Protein AF-A0A7S3WVN8-F1 (afdb_monomer_lite)

Sequence (139 aa):
RDPHADLGEICTKLIRMSLELNSRDNVTVMIIQLVDGTEWSCKSNRFNDSDEMLHFEKLQQDSQLDEDVRKQYQAFLRKCMFPPTPLTCSITGRWFSSMWLCPTSGGVYSTRSCQKKGWTRYKASLKDGAAGGQQNQAD

Organism: NCBI:txid141414

Secondary structure (DSSP, 8-state):
--S---HHHHHHHHHHHHHHTT--SPP---------THHHHTT-SSS----EEPSTHHHH-GGGS-HHHHHHHHHHHHHTT--SS----TTT--EESS-EE-TTT--EESSHHHHHHHHHHHHHHHHHHTTS-------

InterPro domains:
  IPR036457 PPM-type phosphatase-like domain superfamily [SSF81606] (4-34)

Radius of gyration: 25.74 Å; chains: 1; bounding box: 57×58×71 Å

Structure (mmCIF, N/CA/C/O backbone):
data_AF-A0A7S3WVN8-F1
#
_entry.id   AF-A0A7S3WVN8-F1
#
loop_
_atom_site.group_PDB
_atom_site.id
_atom_site.type_symbol
_atom_site.label_atom_id
_atom_site.label_alt_id
_atom_site.label_comp_id
_atom_site.label_asym_id
_atom_site.label_entity_id
_atom_site.label_seq_id
_atom_site.pdbx_PDB_ins_code
_atom_site.Cartn_x
_atom_site.Cartn_y
_atom_site.Cartn_z
_atom_site.occupancy
_atom_site.B_iso_or_equiv
_atom_site.auth_seq_id
_atom_site.auth_comp_id
_atom_site.auth_asym_id
_atom_site.auth_atom_id
_atom_site.pdbx_PDB_model_num
ATOM 1 N N . ARG A 1 1 ? -20.877 -27.607 1.326 1.00 44.47 1 ARG A N 1
ATOM 2 C CA . ARG A 1 1 ? -21.091 -26.666 2.450 1.00 44.47 1 ARG A CA 1
ATOM 3 C C . ARG A 1 1 ? -21.074 -25.287 1.827 1.00 44.47 1 ARG A C 1
ATOM 5 O O . ARG A 1 1 ? -20.059 -24.936 1.246 1.00 44.47 1 ARG A O 1
ATOM 12 N N . ASP A 1 2 ? -22.227 -24.637 1.802 1.00 41.91 2 ASP A N 1
ATOM 13 C CA . ASP A 1 2 ? -22.458 -23.382 1.089 1.00 41.91 2 ASP A CA 1
ATOM 14 C C . ASP A 1 2 ? -21.727 -22.227 1.813 1.00 41.91 2 ASP A C 1
ATOM 16 O O . ASP A 1 2 ? -21.925 -22.088 3.023 1.00 41.91 2 ASP A O 1
ATOM 20 N N . PRO A 1 3 ? -20.836 -21.456 1.158 1.00 51.81 3 PRO A N 1
ATOM 21 C CA . PRO A 1 3 ? -20.083 -20.375 1.794 1.00 51.81 3 PRO A CA 1
ATOM 22 C C . PRO A 1 3 ? -20.897 -19.082 1.968 1.00 51.81 3 PRO A C 1
ATOM 24 O O . PRO A 1 3 ? -20.376 -18.109 2.508 1.00 51.81 3 PRO A O 1
ATOM 27 N N . HIS A 1 4 ? -22.166 -19.055 1.556 1.00 55.84 4 HIS A N 1
ATOM 28 C CA . HIS A 1 4 ? -23.044 -17.884 1.640 1.00 55.84 4 HIS A CA 1
ATOM 29 C C . HIS A 1 4 ? -23.766 -17.737 2.985 1.00 55.84 4 HIS A C 1
ATOM 31 O O . HIS A 1 4 ? -24.924 -17.332 3.037 1.00 55.84 4 HIS A O 1
ATOM 37 N N . ALA A 1 5 ? -23.103 -18.059 4.094 1.00 64.19 5 ALA A N 1
ATOM 38 C CA . ALA A 1 5 ? -23.622 -17.676 5.399 1.00 64.19 5 ALA A CA 1
ATOM 39 C C . ALA A 1 5 ? -23.517 -16.147 5.526 1.00 64.19 5 ALA A C 1
ATOM 41 O O . ALA A 1 5 ? -22.431 -15.617 5.768 1.00 64.19 5 ALA A O 1
ATOM 42 N N . ASP A 1 6 ? -24.628 -15.441 5.311 1.00 74.31 6 ASP A N 1
ATOM 43 C CA . ASP A 1 6 ? -24.685 -13.992 5.472 1.00 74.31 6 ASP A CA 1
ATOM 44 C C . ASP A 1 6 ? -24.448 -13.651 6.949 1.00 74.31 6 ASP A C 1
ATOM 46 O O . ASP A 1 6 ? -25.274 -13.914 7.830 1.00 74.31 6 ASP A O 1
ATOM 50 N N . LEU A 1 7 ? -23.278 -13.074 7.228 1.00 77.25 7 LEU A N 1
ATOM 51 C CA . LEU A 1 7 ? -22.899 -12.632 8.566 1.00 77.25 7 LEU A CA 1
ATOM 52 C C . LEU A 1 7 ? -23.921 -11.639 9.134 1.00 77.25 7 LEU A C 1
ATOM 54 O O . LEU A 1 7 ? -24.142 -11.622 10.343 1.00 77.25 7 LEU A O 1
ATOM 58 N N . GLY A 1 8 ? -24.588 -10.860 8.278 1.00 77.75 8 GLY A N 1
ATOM 59 C CA . GLY A 1 8 ? -25.676 -9.968 8.658 1.00 77.75 8 GLY A CA 1
ATOM 60 C C . GLY A 1 8 ? -26.901 -10.715 9.184 1.00 77.75 8 GLY A C 1
ATOM 61 O O . GLY A 1 8 ? -27.462 -10.326 10.213 1.00 77.75 8 GLY A O 1
ATOM 62 N N . GLU A 1 9 ? -27.294 -11.820 8.547 1.00 84.19 9 GLU A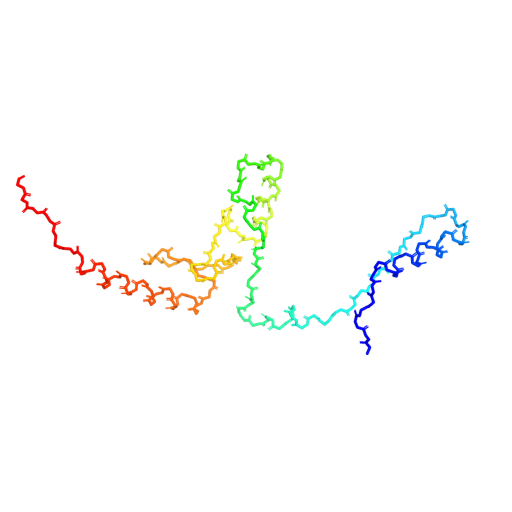 N 1
ATOM 63 C CA . GLU A 1 9 ? -28.412 -12.653 9.005 1.00 84.19 9 GLU A CA 1
ATOM 6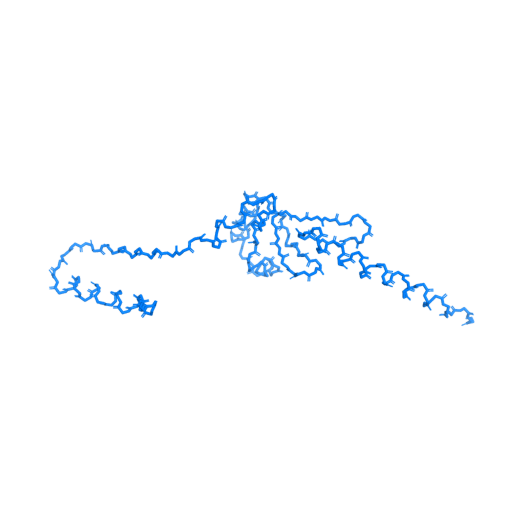4 C C . GLU A 1 9 ? -28.084 -13.330 10.346 1.00 84.19 9 GLU A C 1
ATOM 66 O O . GLU A 1 9 ? -28.899 -13.316 11.275 1.00 84.19 9 GLU A O 1
ATOM 71 N N . ILE A 1 10 ? -26.855 -13.838 10.492 1.00 82.88 10 ILE A N 1
ATOM 72 C CA . ILE A 1 10 ? -26.371 -14.448 11.739 1.00 82.88 10 ILE A CA 1
ATOM 73 C C . ILE A 1 10 ? -26.351 -13.418 12.875 1.00 82.88 10 ILE A C 1
ATOM 75 O O . ILE A 1 10 ? -26.893 -13.685 13.950 1.00 82.88 10 ILE A O 1
ATOM 79 N N . CYS A 1 11 ? -25.801 -12.224 12.638 1.00 83.06 11 CYS A N 1
ATOM 80 C CA . CYS A 1 11 ? -25.821 -11.122 13.602 1.00 83.06 11 CYS A CA 1
ATOM 81 C C . CYS A 1 11 ? -27.251 -10.757 14.011 1.00 83.06 11 CYS A C 1
ATOM 83 O O . CYS A 1 11 ? -27.550 -10.652 15.199 1.00 83.06 11 CYS A O 1
ATOM 85 N N . THR A 1 12 ? -28.153 -10.612 13.037 1.00 84.62 12 THR A N 1
ATOM 86 C CA . THR A 1 12 ? -29.556 -10.250 13.285 1.00 84.62 12 THR A CA 1
ATOM 87 C C . THR A 1 12 ? -30.250 -11.292 14.156 1.00 84.62 12 THR A C 1
ATOM 89 O O . THR A 1 12 ? -30.962 -10.942 15.100 1.00 84.62 12 THR A O 1
ATOM 92 N N . LYS A 1 13 ? -30.014 -12.579 13.886 1.00 85.69 13 LYS A N 1
ATOM 93 C CA . LYS A 1 13 ? -30.572 -13.677 14.678 1.00 85.69 13 LYS A CA 1
ATOM 94 C C . LYS A 1 13 ? -30.031 -13.683 16.109 1.00 85.69 13 LYS A C 1
ATOM 96 O O . LYS A 1 13 ? -30.813 -13.838 17.044 1.00 85.69 13 LYS A O 1
ATOM 101 N N . LEU A 1 14 ? -28.729 -13.461 16.292 1.00 83.94 14 LEU A N 1
ATOM 102 C CA . LEU A 1 14 ? -28.099 -13.423 17.617 1.00 83.94 14 LEU A CA 1
ATOM 103 C C . LEU A 1 14 ? -28.576 -12.227 18.448 1.00 83.94 14 LEU A C 1
ATOM 105 O O . LEU A 1 14 ? -28.856 -12.388 19.635 1.00 83.94 14 LEU A O 1
ATOM 109 N N . ILE A 1 15 ? -28.755 -11.056 17.831 1.00 83.50 15 ILE A N 1
ATOM 110 C CA . ILE A 1 15 ? -29.333 -9.881 18.500 1.00 83.50 15 ILE A CA 1
ATOM 111 C C . ILE A 1 15 ? -30.771 -10.172 18.939 1.00 83.50 15 ILE A C 1
ATOM 113 O O . ILE A 1 15 ? -31.114 -9.918 20.090 1.00 83.50 15 ILE A O 1
ATOM 117 N N . ARG A 1 16 ? -31.602 -10.756 18.063 1.00 86.00 16 ARG A N 1
ATOM 118 C CA . ARG A 1 16 ? -32.990 -11.114 18.406 1.00 86.00 16 ARG A CA 1
ATOM 119 C C . ARG A 1 16 ? -33.062 -12.086 19.578 1.00 86.00 16 ARG A C 1
ATOM 121 O O . ARG A 1 16 ? -33.761 -11.801 20.541 1.00 86.00 16 ARG A O 1
ATOM 128 N N . MET A 1 17 ? -32.275 -13.161 19.543 1.00 84.69 17 MET A N 1
ATOM 129 C CA . MET A 1 17 ? -32.191 -14.112 20.657 1.00 84.69 17 MET A CA 1
ATOM 130 C C . MET A 1 17 ? -31.745 -13.432 21.958 1.00 84.69 17 MET A C 1
ATOM 132 O O . MET A 1 17 ? -32.280 -13.718 23.023 1.00 84.69 17 MET A O 1
ATOM 136 N N . SER A 1 18 ? -30.791 -12.502 21.877 1.00 79.75 18 SER A N 1
ATOM 137 C CA . SER A 1 18 ? -30.293 -11.768 23.047 1.00 79.75 18 SER A CA 1
ATOM 138 C C . SER A 1 18 ? -31.362 -10.852 23.657 1.00 79.75 18 SER A C 1
ATOM 140 O O . SER A 1 18 ? -31.454 -10.752 24.879 1.00 79.75 18 SER A O 1
ATOM 142 N N . LEU A 1 19 ? -32.192 -10.220 22.820 1.00 80.94 19 LEU A N 1
ATOM 143 C CA . LEU A 1 19 ? -33.313 -9.380 23.254 1.00 80.94 19 LEU A CA 1
ATOM 144 C C . LEU A 1 19 ? -34.472 -10.208 23.834 1.00 80.94 19 LEU A C 1
ATOM 146 O O . LEU A 1 19 ? -35.075 -9.801 24.823 1.00 80.94 19 LEU A O 1
ATOM 150 N N . GLU A 1 20 ? -34.766 -11.378 23.259 1.00 85.31 20 GLU A N 1
ATOM 151 C CA . GLU A 1 20 ? -35.820 -12.289 23.738 1.00 85.31 20 GLU A CA 1
ATOM 152 C C . GLU A 1 20 ? -35.520 -12.872 25.124 1.00 85.31 20 GLU A C 1
ATOM 154 O O . GLU A 1 20 ? -36.434 -13.086 25.919 1.00 85.31 20 GLU A O 1
ATOM 159 N N . LEU A 1 21 ? -34.241 -13.078 25.449 1.00 80.50 21 LEU A N 1
ATOM 160 C CA . LEU A 1 21 ? -33.811 -13.569 26.762 1.00 80.50 21 LEU A CA 1
ATOM 161 C C . LEU A 1 21 ? -34.004 -12.541 27.891 1.00 80.50 21 LEU A C 1
ATOM 163 O O . LEU A 1 21 ? -33.774 -12.875 29.052 1.00 80.50 21 LEU A O 1
ATOM 167 N N . ASN A 1 22 ? -34.435 -11.313 27.565 1.00 74.12 22 ASN A N 1
ATOM 168 C CA . ASN A 1 22 ? -34.734 -10.221 28.498 1.00 74.12 22 ASN A CA 1
ATOM 169 C C . ASN A 1 22 ? -33.620 -9.994 29.541 1.00 74.12 22 ASN A C 1
ATOM 171 O O . ASN A 1 22 ? -33.877 -9.652 30.700 1.00 74.12 22 ASN A O 1
ATOM 175 N N . SER A 1 23 ? -32.373 -10.234 29.126 1.00 72.88 23 SER A N 1
ATOM 176 C CA . SER A 1 23 ? -31.197 -10.065 29.970 1.00 72.88 23 SER A CA 1
ATOM 177 C C . SER A 1 23 ? -30.932 -8.578 30.184 1.00 72.88 23 SER A C 1
ATOM 179 O O . SER A 1 23 ? -31.001 -7.782 29.249 1.00 72.88 23 SER A O 1
ATOM 181 N N . ARG A 1 24 ? -30.621 -8.197 31.425 1.00 76.25 24 ARG A N 1
ATOM 182 C CA . ARG A 1 24 ? -30.189 -6.833 31.775 1.00 76.25 24 ARG A CA 1
ATOM 183 C C . ARG A 1 24 ? -28.677 -6.644 31.652 1.00 76.25 24 ARG A C 1
ATOM 185 O O . ARG A 1 24 ? -28.191 -5.537 31.871 1.00 76.25 24 ARG A O 1
ATOM 192 N N . ASP A 1 25 ? -27.960 -7.712 31.314 1.00 78.88 25 ASP A N 1
ATOM 193 C CA . ASP A 1 25 ? -26.508 -7.721 31.208 1.00 78.88 25 ASP A CA 1
ATOM 194 C C . ASP A 1 25 ? -26.042 -7.373 29.791 1.00 78.88 25 ASP A C 1
ATOM 196 O O . ASP A 1 25 ? -26.739 -7.595 28.799 1.00 78.88 25 ASP A O 1
ATOM 200 N N . ASN A 1 26 ? -24.817 -6.857 29.691 1.00 76.88 26 ASN A N 1
ATOM 201 C CA . ASN A 1 26 ? -24.173 -6.619 28.404 1.00 76.88 26 ASN A CA 1
ATOM 202 C C . ASN A 1 26 ? -23.896 -7.957 27.706 1.00 76.88 26 ASN A C 1
ATOM 204 O O . ASN A 1 26 ? -23.162 -8.796 28.231 1.00 76.88 26 ASN A O 1
ATOM 208 N N . VAL A 1 27 ? -24.445 -8.143 26.505 1.00 75.31 27 VAL A N 1
ATOM 209 C CA . VAL A 1 27 ? -24.196 -9.336 25.687 1.00 75.31 27 VAL A CA 1
ATOM 210 C C . VAL A 1 27 ? -23.079 -9.051 24.687 1.00 75.31 27 VAL A C 1
ATOM 212 O O . VAL A 1 27 ? -23.213 -8.189 23.820 1.00 75.31 27 VAL A O 1
ATOM 215 N N . THR A 1 28 ? -21.990 -9.814 24.781 1.00 78.50 28 THR A N 1
ATOM 216 C CA . THR A 1 28 ? -20.891 -9.792 23.807 1.00 78.50 28 THR A CA 1
ATOM 217 C C . THR A 1 28 ? -20.966 -11.034 22.932 1.00 78.50 28 THR A C 1
ATOM 219 O O . THR A 1 28 ? -20.943 -12.157 23.433 1.00 78.50 28 THR A O 1
ATOM 222 N N . VAL A 1 29 ? -21.020 -10.837 21.616 1.00 75.56 29 VAL A N 1
ATOM 223 C CA . VAL A 1 29 ? -21.042 -11.916 20.623 1.00 75.56 29 VAL A CA 1
ATOM 224 C C . VAL A 1 29 ? -19.737 -11.895 19.836 1.00 75.56 29 VAL A C 1
ATOM 226 O O . VAL A 1 29 ? -19.330 -10.850 19.336 1.00 75.56 29 VAL A O 1
ATOM 229 N N . MET A 1 30 ? -19.099 -13.057 19.696 1.00 77.25 30 MET A N 1
ATOM 230 C CA . MET A 1 30 ? -17.905 -13.232 18.871 1.00 77.25 30 MET A CA 1
ATOM 231 C C . MET A 1 30 ? -18.209 -14.192 17.723 1.00 77.25 30 MET A C 1
ATOM 233 O O . MET A 1 30 ? -18.624 -15.327 17.950 1.00 77.25 30 MET A O 1
ATOM 237 N N . ILE A 1 31 ? -17.980 -13.739 16.492 1.00 75.81 31 ILE A N 1
ATOM 238 C CA . ILE A 1 31 ? -18.123 -14.561 15.290 1.00 75.81 31 ILE A CA 1
ATOM 239 C C . ILE A 1 31 ? -16.726 -14.965 14.827 1.00 75.81 31 ILE A C 1
ATOM 241 O O . ILE A 1 31 ? -15.913 -14.107 14.491 1.00 75.81 31 ILE A O 1
ATOM 245 N N . ILE A 1 32 ? -16.446 -16.270 14.816 1.00 76.00 32 ILE A N 1
ATOM 246 C CA . ILE A 1 32 ? -15.170 -16.815 14.345 1.00 76.00 32 ILE A CA 1
ATOM 247 C C . ILE A 1 32 ? -15.384 -17.415 12.957 1.00 76.00 32 ILE A C 1
ATOM 249 O O . ILE A 1 32 ? -16.040 -18.448 12.816 1.00 76.00 32 ILE A O 1
ATOM 253 N N . GLN A 1 33 ? -14.805 -16.784 11.937 1.00 74.81 33 GLN A N 1
ATOM 254 C CA . GLN A 1 33 ? -14.732 -17.345 10.593 1.00 74.81 33 GLN A CA 1
ATOM 255 C C . GLN A 1 33 ? -13.357 -17.985 10.392 1.00 74.81 33 GLN A C 1
ATOM 257 O O . GLN A 1 33 ? -12.335 -17.303 10.406 1.00 74.81 33 GLN A O 1
ATOM 262 N N . LEU A 1 34 ? -13.331 -19.303 10.200 1.00 74.44 34 LEU A N 1
ATOM 263 C CA . LEU A 1 34 ? -12.117 -20.018 9.818 1.00 74.44 34 LEU A CA 1
ATOM 264 C C . LEU A 1 34 ? -12.050 -20.061 8.292 1.00 74.44 34 LEU A C 1
ATOM 266 O O . LEU A 1 34 ? -12.841 -20.757 7.655 1.00 74.44 34 LEU A O 1
ATOM 270 N N . VAL A 1 35 ? -11.130 -19.291 7.719 1.00 75.38 35 VAL A N 1
ATOM 271 C CA . VAL A 1 35 ? -10.822 -19.315 6.285 1.00 75.38 35 VAL A CA 1
ATOM 272 C C . VAL A 1 35 ? -9.488 -20.010 6.053 1.00 75.38 35 VAL A C 1
ATOM 274 O O . VAL A 1 35 ? -8.620 -20.019 6.928 1.00 75.38 35 VAL A O 1
ATOM 277 N N . ASP A 1 36 ? -9.337 -20.615 4.877 1.00 67.75 36 ASP A N 1
ATOM 278 C CA . ASP A 1 36 ? -8.067 -21.195 4.466 1.00 67.75 36 ASP A CA 1
ATOM 279 C C . ASP A 1 36 ? -7.006 -20.089 4.345 1.00 67.75 36 ASP A C 1
ATOM 281 O O . ASP A 1 36 ? -7.079 -19.223 3.476 1.00 67.75 36 ASP A O 1
ATOM 285 N N . GLY A 1 37 ? -6.018 -20.125 5.239 1.00 62.09 37 GLY A N 1
ATOM 286 C CA . GLY A 1 37 ? -4.908 -19.178 5.272 1.00 62.09 37 GLY A CA 1
ATOM 287 C C . GLY A 1 37 ? -3.791 -19.496 4.285 1.00 62.09 37 GLY A C 1
ATOM 288 O O . GLY A 1 37 ? -2.716 -18.911 4.389 1.00 62.09 37 GLY A O 1
ATOM 289 N N . THR A 1 38 ? -4.008 -20.422 3.348 1.00 65.06 38 THR A N 1
ATOM 290 C CA . THR A 1 38 ? -3.018 -20.821 2.342 1.00 65.06 38 THR A CA 1
ATOM 291 C C . THR A 1 38 ? -2.492 -19.625 1.536 1.00 65.06 38 THR A C 1
ATOM 293 O O . THR A 1 38 ? -1.302 -19.567 1.240 1.00 65.06 38 THR A O 1
ATOM 296 N N . GLU A 1 39 ? -3.304 -18.595 1.278 1.00 56.38 39 GLU A N 1
ATOM 297 C CA . GLU A 1 39 ? -2.839 -17.345 0.650 1.00 56.38 39 GLU A CA 1
ATOM 298 C C . GLU A 1 39 ? -1.826 -16.568 1.519 1.00 56.38 39 GLU A C 1
ATOM 300 O O . GLU A 1 39 ? -0.868 -15.990 0.997 1.00 56.38 39 GLU A O 1
ATOM 305 N N . TRP A 1 40 ? -1.996 -16.601 2.845 1.00 54.41 40 TRP A N 1
ATOM 306 C CA . TRP A 1 40 ? -1.074 -16.002 3.815 1.00 54.41 40 TRP A CA 1
ATOM 307 C C . TRP A 1 40 ? 0.159 -16.877 4.081 1.00 54.41 40 TRP A C 1
ATOM 309 O O . TRP A 1 40 ? 1.215 -16.351 4.425 1.00 54.41 40 TRP A O 1
ATOM 319 N N . SER A 1 41 ? 0.055 -18.202 3.914 1.00 53.72 41 SER A N 1
ATOM 320 C CA . SER A 1 41 ? 1.136 -19.153 4.214 1.00 53.72 41 SER A CA 1
ATOM 321 C C . SER A 1 41 ? 2.030 -19.493 3.013 1.00 53.72 41 SER A C 1
ATOM 323 O O . SER A 1 41 ? 3.223 -19.738 3.190 1.00 53.72 41 SER A O 1
ATOM 325 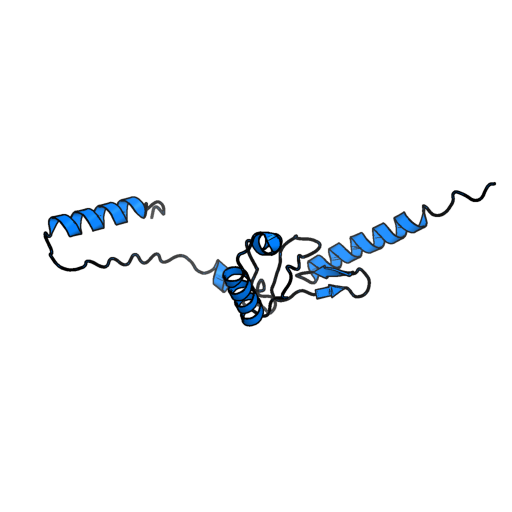N N . CYS A 1 42 ? 1.513 -19.451 1.779 1.00 48.16 42 CYS A N 1
ATOM 326 C CA . CYS A 1 42 ? 2.239 -19.879 0.572 1.00 48.16 42 CYS A CA 1
ATO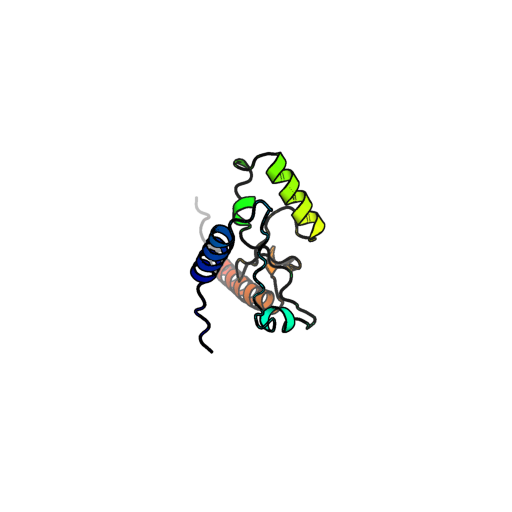M 327 C C . CYS A 1 42 ? 3.412 -18.980 0.159 1.00 48.16 42 CYS A C 1
ATOM 329 O O . CYS A 1 42 ? 4.154 -19.326 -0.761 1.00 48.16 42 CYS A O 1
ATOM 331 N N . LYS A 1 43 ? 3.605 -17.827 0.805 1.00 48.81 43 LYS A N 1
ATOM 332 C CA . LYS A 1 43 ? 4.647 -16.858 0.433 1.00 48.81 43 LYS A CA 1
ATOM 333 C C . LYS A 1 43 ? 5.935 -16.990 1.261 1.00 48.81 43 LYS A C 1
ATOM 335 O O . LYS A 1 43 ? 6.838 -16.177 1.129 1.00 48.81 43 LYS A O 1
ATOM 340 N N . SER A 1 44 ? 6.108 -18.068 2.033 1.00 45.25 44 SER A N 1
ATOM 341 C CA . SER A 1 44 ? 7.288 -18.303 2.888 1.00 45.25 44 SER A CA 1
ATOM 342 C C . SER A 1 44 ? 8.564 -18.781 2.162 1.00 45.25 44 SER A C 1
ATOM 344 O O . SER A 1 44 ? 9.349 -19.546 2.722 1.00 45.25 44 SER A O 1
ATOM 346 N N . ASN A 1 45 ? 8.805 -18.359 0.921 1.00 45.72 45 ASN A N 1
ATOM 347 C CA . ASN A 1 45 ? 10.141 -18.436 0.324 1.00 45.72 45 ASN A CA 1
ATOM 348 C C . ASN A 1 45 ? 10.775 -17.045 0.353 1.00 45.72 45 ASN A C 1
ATOM 350 O O . ASN A 1 45 ? 10.085 -16.057 0.533 1.00 45.72 45 ASN A O 1
ATOM 354 N N . ARG A 1 46 ? 12.101 -16.965 0.190 1.00 45.09 46 ARG A N 1
ATOM 355 C CA . ARG A 1 46 ? 12.976 -15.774 0.344 1.00 45.09 46 ARG A CA 1
ATOM 356 C C . ARG A 1 46 ? 12.462 -14.435 -0.230 1.00 45.09 46 ARG A C 1
ATOM 358 O O . ARG A 1 46 ? 12.993 -13.387 0.120 1.00 45.09 46 ARG A O 1
ATOM 365 N N . PHE A 1 47 ? 11.463 -14.476 -1.103 1.00 45.72 47 PHE A N 1
ATOM 366 C CA . PHE A 1 47 ? 10.644 -13.348 -1.515 1.00 45.72 47 PHE A CA 1
ATOM 367 C C . PHE A 1 47 ? 9.202 -13.626 -1.082 1.00 45.72 47 PHE A C 1
ATOM 369 O O . PHE A 1 47 ? 8.379 -14.045 -1.895 1.00 45.72 47 PHE A O 1
ATOM 376 N N . ASN A 1 48 ? 8.917 -13.406 0.205 1.00 53.66 48 ASN A N 1
ATOM 377 C CA . ASN A 1 48 ? 7.562 -13.064 0.624 1.00 53.66 48 ASN A CA 1
ATOM 378 C C . ASN A 1 48 ? 7.133 -11.932 -0.316 1.00 53.66 48 ASN A C 1
ATOM 380 O O . ASN A 1 48 ? 7.983 -11.089 -0.644 1.00 53.66 48 ASN A O 1
ATOM 384 N N . ASP A 1 49 ? 5.875 -11.896 -0.770 1.00 52.66 49 ASP A N 1
ATOM 385 C CA . ASP A 1 49 ? 5.357 -10.595 -1.196 1.00 52.66 49 ASP A CA 1
ATOM 386 C C . ASP A 1 49 ? 5.634 -9.713 0.008 1.00 52.66 49 ASP A C 1
ATOM 388 O O . ASP A 1 49 ? 5.139 -9.973 1.105 1.00 52.66 49 ASP A O 1
ATOM 392 N N . SER A 1 50 ? 6.599 -8.813 -0.155 1.00 59.00 50 SER A N 1
ATOM 393 C CA . SER A 1 50 ? 7.024 -7.930 0.915 1.00 59.00 50 SER A CA 1
ATOM 394 C C . SER A 1 50 ? 5.752 -7.241 1.382 1.00 59.00 50 SER A C 1
ATOM 396 O O . SER A 1 50 ? 4.824 -7.125 0.582 1.00 59.00 50 SER A O 1
ATOM 398 N N . ASP A 1 51 ? 5.650 -6.842 2.644 1.00 75.75 51 ASP A N 1
ATOM 399 C CA . ASP A 1 51 ? 4.448 -6.137 3.087 1.00 75.75 51 ASP A CA 1
ATOM 400 C C . ASP A 1 51 ? 4.096 -5.072 2.038 1.00 75.75 51 ASP A C 1
ATOM 402 O O . ASP A 1 51 ? 4.940 -4.249 1.667 1.00 75.75 51 ASP A O 1
ATOM 406 N N . GLU A 1 52 ? 2.926 -5.219 1.416 1.00 85.56 52 GLU A N 1
ATOM 407 C CA . GLU A 1 52 ? 2.464 -4.304 0.385 1.00 85.56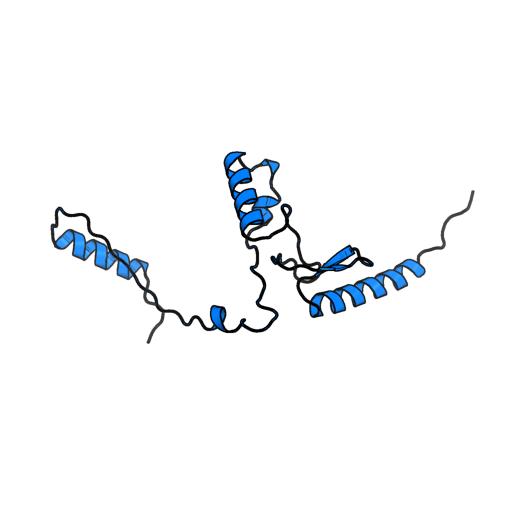 52 GLU A CA 1
ATOM 408 C C . GLU A 1 52 ? 1.716 -3.194 1.099 1.00 85.56 52 GLU A C 1
ATOM 410 O O . GLU A 1 52 ? 0.802 -3.446 1.886 1.00 85.56 52 GLU A O 1
ATOM 415 N N . MET A 1 53 ? 2.088 -1.955 0.806 1.00 88.38 53 MET A N 1
ATOM 416 C CA . MET A 1 53 ? 1.288 -0.821 1.218 1.00 88.38 53 MET A CA 1
ATOM 417 C C . MET A 1 53 ? 0.092 -0.704 0.280 1.00 88.38 53 MET A C 1
ATOM 419 O O . MET A 1 53 ? 0.250 -0.436 -0.912 1.00 88.38 53 MET A O 1
ATOM 423 N N . LEU A 1 54 ? -1.106 -0.865 0.829 1.00 87.06 54 LEU A N 1
ATOM 424 C CA . LEU A 1 54 ? -2.354 -0.605 0.121 1.00 87.06 54 LEU A CA 1
ATOM 425 C C . LEU A 1 54 ? -2.836 0.819 0.399 1.00 87.06 54 LEU A C 1
ATOM 427 O O . LEU A 1 54 ? -2.553 1.393 1.450 1.00 87.06 54 LEU A O 1
ATOM 431 N N . HIS A 1 55 ? -3.601 1.374 -0.540 1.00 86.12 55 HIS A N 1
ATOM 432 C CA . HIS A 1 55 ? -4.272 2.671 -0.403 1.00 86.12 55 HIS A CA 1
ATOM 433 C C . HIS A 1 55 ? -3.340 3.852 -0.071 1.00 86.12 55 HIS A C 1
ATOM 435 O O . HIS A 1 55 ? -3.728 4.803 0.618 1.00 86.12 55 HIS A O 1
ATOM 441 N N . PHE A 1 56 ? -2.091 3.793 -0.542 1.00 89.00 56 PHE A N 1
ATOM 442 C CA . PHE A 1 56 ? -1.086 4.823 -0.283 1.00 89.00 56 PHE A CA 1
ATOM 443 C C . PHE A 1 56 ? -1.350 6.130 -1.036 1.00 89.00 56 PHE A C 1
ATOM 445 O O . PHE A 1 56 ? -0.662 7.118 -0.790 1.00 89.00 56 PHE A O 1
ATOM 452 N N . GLU A 1 57 ? -2.339 6.178 -1.929 1.00 86.81 57 GLU A N 1
ATOM 453 C CA . GLU A 1 57 ? -2.726 7.406 -2.629 1.00 86.81 57 GLU A CA 1
ATOM 454 C C . GLU A 1 57 ? -3.209 8.468 -1.631 1.00 86.81 57 GLU A C 1
ATOM 456 O O . GLU A 1 57 ? -3.011 9.663 -1.842 1.00 86.81 57 GLU A O 1
ATOM 461 N N . LYS A 1 58 ? -3.745 8.036 -0.480 1.00 82.38 58 LYS A N 1
ATOM 462 C CA . LYS A 1 58 ? -4.098 8.922 0.638 1.00 82.38 58 LYS A CA 1
ATOM 463 C C . LYS A 1 58 ? -2.894 9.690 1.186 1.00 82.38 58 LYS A C 1
ATOM 465 O O . LYS A 1 58 ? -3.049 10.827 1.609 1.00 82.38 58 LYS A O 1
ATOM 470 N N . LEU A 1 59 ? -1.698 9.097 1.143 1.00 83.38 59 LEU A N 1
ATOM 471 C CA . LEU A 1 59 ? -0.449 9.747 1.558 1.00 83.38 59 LEU A CA 1
ATOM 472 C C . LEU A 1 59 ? 0.076 10.732 0.508 1.00 83.38 59 LEU A C 1
ATOM 474 O O . LEU A 1 59 ? 0.893 11.586 0.828 1.00 83.38 59 LEU A O 1
ATOM 478 N N . GLN A 1 60 ? -0.365 10.619 -0.748 1.00 79.94 60 GLN A N 1
ATOM 479 C CA . GLN A 1 60 ? 0.013 11.558 -1.810 1.00 79.94 60 GLN A CA 1
ATOM 480 C C . GLN A 1 60 ? -0.796 12.862 -1.738 1.00 79.94 60 GLN A C 1
ATOM 482 O O . GLN A 1 60 ? -0.365 13.883 -2.268 1.00 79.94 60 GLN A O 1
ATOM 487 N N . GLN A 1 61 ? -1.938 12.849 -1.048 1.00 79.25 61 GLN A N 1
ATOM 488 C CA . GLN A 1 61 ? -2.789 14.014 -0.789 1.00 79.25 61 GLN A CA 1
ATOM 489 C C . GLN A 1 61 ? -2.390 14.715 0.522 1.00 79.25 61 GLN A C 1
ATOM 491 O O . GLN A 1 61 ? -3.243 15.102 1.317 1.00 79.25 61 GLN A O 1
ATOM 496 N N . ASP A 1 62 ? -1.083 14.864 0.762 1.00 68.12 62 ASP A N 1
ATOM 497 C CA . ASP A 1 62 ? -0.509 15.286 2.052 1.00 68.12 62 ASP A CA 1
ATOM 498 C C . ASP A 1 62 ? -1.044 16.646 2.550 1.00 68.12 62 ASP A C 1
ATOM 500 O O . ASP A 1 62 ? -1.172 16.874 3.751 1.00 68.12 62 ASP A O 1
ATOM 504 N N . SER A 1 63 ? -1.454 17.527 1.629 1.00 71.00 63 SER A N 1
ATOM 505 C CA . SER A 1 63 ? -2.047 18.838 1.931 1.00 71.00 63 SER A CA 1
ATOM 506 C C . SER A 1 63 ? -3.479 18.791 2.480 1.00 71.00 63 SER A C 1
ATOM 508 O O . SER A 1 63 ? -3.967 19.806 2.972 1.00 71.00 63 SER A O 1
ATOM 510 N N . GLN A 1 64 ? -4.161 17.647 2.391 1.00 80.12 64 GLN A N 1
ATOM 511 C CA . GLN A 1 64 ? -5.521 17.448 2.908 1.00 80.12 64 GLN A CA 1
ATOM 512 C C . GLN A 1 64 ? -5.546 16.648 4.215 1.00 80.12 64 GLN A C 1
ATOM 514 O O . GLN A 1 64 ? -6.606 16.502 4.825 1.00 80.12 64 GLN A O 1
ATOM 519 N N . LEU A 1 65 ? -4.398 16.114 4.644 1.00 82.50 65 LEU A N 1
ATOM 520 C CA . LEU A 1 65 ? -4.292 15.352 5.878 1.00 82.50 65 LEU A CA 1
ATOM 521 C C . LEU A 1 65 ? -4.078 16.284 7.067 1.00 82.50 65 LEU A C 1
ATOM 523 O O . LEU A 1 65 ? -3.143 17.090 7.093 1.00 82.50 65 LEU A O 1
ATOM 527 N N . ASP A 1 66 ? -4.923 16.098 8.076 1.00 88.56 66 ASP A N 1
ATOM 528 C CA . ASP A 1 66 ? -4.723 16.662 9.404 1.00 88.56 66 ASP A CA 1
ATOM 529 C C . ASP A 1 66 ? -3.338 16.282 9.970 1.00 88.56 66 ASP A C 1
ATOM 531 O O . ASP A 1 66 ? -2.815 15.193 9.703 1.00 88.56 66 ASP A O 1
ATOM 535 N N . GLU A 1 67 ? -2.731 17.185 10.743 1.00 88.75 67 GLU A N 1
ATOM 536 C CA . GLU A 1 67 ? -1.376 17.014 11.289 1.00 88.75 67 GLU A CA 1
ATOM 537 C C . GLU A 1 67 ? -1.244 15.754 12.154 1.00 88.75 67 GLU A C 1
ATOM 539 O O . GLU A 1 67 ? -0.257 15.016 12.033 1.00 88.75 67 GLU A O 1
ATOM 544 N N . ASP A 1 68 ? -2.245 15.456 12.990 1.00 90.06 68 ASP A N 1
ATOM 545 C CA . ASP A 1 68 ? -2.200 14.281 13.860 1.00 90.06 68 ASP A CA 1
ATOM 546 C C . ASP A 1 68 ? -2.289 12.998 13.033 1.00 90.06 68 ASP A C 1
ATOM 548 O O . ASP A 1 68 ? -1.541 12.042 13.263 1.00 90.06 68 ASP A O 1
ATOM 552 N N . VAL A 1 69 ? -3.140 12.996 12.005 1.00 88.25 69 VAL A N 1
ATOM 553 C CA . VAL A 1 69 ? -3.271 11.880 11.060 1.00 88.25 69 VAL A CA 1
ATOM 554 C C . VAL A 1 69 ? -1.956 11.646 10.313 1.00 88.25 69 VAL A C 1
ATOM 556 O O . VAL A 1 69 ? -1.486 10.507 10.226 1.00 88.25 69 VAL A O 1
ATOM 559 N N . ARG A 1 70 ? -1.308 12.712 9.832 1.00 87.88 70 ARG A N 1
ATOM 560 C CA . ARG A 1 70 ? -0.013 12.624 9.143 1.00 87.88 70 ARG A CA 1
ATOM 561 C C . ARG A 1 70 ? 1.064 12.037 10.049 1.00 87.88 70 ARG A C 1
ATOM 563 O O . ARG A 1 70 ? 1.807 11.144 9.636 1.00 87.88 70 ARG A O 1
ATOM 570 N N . LYS A 1 71 ? 1.118 12.479 11.307 1.00 91.06 71 LYS A N 1
ATOM 571 C CA . LYS A 1 71 ? 2.061 11.964 12.306 1.00 91.06 71 LYS A CA 1
ATOM 572 C C . LYS A 1 71 ? 1.869 10.466 12.553 1.00 91.06 71 LYS A C 1
ATOM 574 O O . LYS A 1 71 ? 2.860 9.736 12.627 1.00 91.06 71 LYS A O 1
ATOM 579 N N . GLN A 1 72 ? 0.622 9.993 12.634 1.00 91.19 72 GLN A N 1
ATOM 580 C CA . GLN A 1 72 ? 0.334 8.563 12.791 1.00 91.19 72 GLN A CA 1
ATOM 581 C C . GLN A 1 72 ? 0.755 7.751 11.563 1.00 91.19 72 GLN A C 1
ATOM 583 O O . GLN A 1 72 ? 1.392 6.707 11.714 1.00 91.19 72 GLN A O 1
ATOM 588 N N . TYR A 1 73 ? 0.494 8.248 10.352 1.00 90.38 73 TYR A N 1
ATOM 589 C CA . TYR A 1 73 ? 0.964 7.589 9.133 1.00 90.38 73 TYR A CA 1
ATOM 590 C C . TYR A 1 73 ? 2.491 7.510 9.070 1.00 90.38 73 TYR A C 1
ATOM 592 O O . TYR A 1 73 ? 3.039 6.442 8.807 1.00 90.38 73 TYR A O 1
ATOM 600 N N . GLN A 1 74 ? 3.204 8.593 9.380 1.00 91.06 74 GLN A N 1
ATOM 601 C CA . GLN A 1 74 ? 4.669 8.576 9.406 1.00 91.06 74 GLN A CA 1
ATOM 602 C C . GLN A 1 74 ? 5.227 7.616 10.466 1.00 91.06 74 GLN A C 1
ATOM 604 O O . GLN A 1 74 ? 6.238 6.947 10.229 1.00 91.06 74 GLN A O 1
ATOM 609 N N . ALA A 1 75 ? 4.585 7.529 11.635 1.00 92.25 75 ALA A N 1
ATOM 610 C CA . ALA A 1 75 ? 4.948 6.559 12.663 1.00 92.25 75 ALA A CA 1
ATOM 611 C C . ALA A 1 75 ? 4.737 5.117 12.175 1.00 92.25 75 ALA A C 1
ATOM 613 O O . ALA A 1 75 ? 5.611 4.271 12.377 1.00 92.25 75 ALA A O 1
ATOM 614 N N . PHE A 1 76 ? 3.625 4.853 11.483 1.00 91.12 76 PHE A N 1
ATOM 615 C CA . PHE A 1 76 ? 3.331 3.557 10.875 1.00 91.12 76 PHE A CA 1
ATOM 616 C C . PHE A 1 76 ? 4.363 3.171 9.808 1.00 91.12 76 PHE A C 1
ATOM 618 O O . PHE A 1 76 ? 4.966 2.103 9.911 1.00 91.12 76 PHE A O 1
ATOM 625 N N . LEU A 1 77 ? 4.646 4.058 8.846 1.00 91.62 77 LEU A N 1
ATOM 626 C CA . LEU A 1 77 ? 5.636 3.813 7.788 1.00 91.62 77 LEU A CA 1
ATOM 627 C C . LEU A 1 77 ? 7.007 3.470 8.376 1.00 91.62 77 LEU A C 1
ATOM 629 O O . LEU A 1 77 ? 7.624 2.482 7.984 1.00 91.62 77 LEU A O 1
ATOM 633 N N . ARG A 1 78 ? 7.449 4.226 9.387 1.00 91.12 78 ARG A N 1
ATOM 634 C CA . ARG A 1 78 ? 8.720 3.981 10.077 1.00 91.12 78 ARG A CA 1
ATOM 635 C C . ARG A 1 78 ? 8.740 2.633 10.793 1.00 91.12 78 ARG A C 1
ATOM 637 O O . ARG A 1 78 ? 9.725 1.909 10.694 1.00 91.12 78 ARG A O 1
ATOM 644 N N . LYS A 1 79 ? 7.660 2.292 11.503 1.00 88.88 79 LYS A N 1
ATOM 645 C CA . LYS A 1 79 ? 7.528 1.019 12.226 1.00 88.88 79 LYS A CA 1
ATOM 646 C C . LYS A 1 79 ? 7.559 -0.180 11.276 1.00 88.88 79 LYS A C 1
ATOM 648 O O . LYS A 1 79 ? 8.145 -1.201 11.615 1.00 88.88 79 LYS A O 1
ATOM 653 N N . CYS A 1 80 ? 6.964 -0.040 10.095 1.00 85.50 80 CYS A N 1
ATOM 654 C CA . CYS A 1 80 ? 6.910 -1.076 9.065 1.00 85.50 80 CYS A CA 1
ATOM 655 C C . CYS A 1 80 ? 8.095 -1.029 8.080 1.00 85.50 80 CYS A C 1
ATOM 657 O O . CYS A 1 80 ? 8.098 -1.764 7.098 1.00 85.50 80 CYS A O 1
ATOM 659 N N . MET A 1 81 ? 9.102 -0.182 8.333 1.00 86.00 81 MET A N 1
ATOM 660 C CA . MET A 1 81 ? 10.291 0.003 7.488 1.00 86.00 81 MET A CA 1
ATOM 661 C C . MET A 1 81 ? 9.997 0.404 6.034 1.00 86.00 81 MET A C 1
ATOM 663 O O . MET A 1 81 ? 10.757 0.087 5.121 1.00 86.00 81 MET A O 1
ATOM 667 N N . PHE A 1 82 ? 8.913 1.142 5.819 1.00 89.88 82 PHE A N 1
ATOM 668 C CA . PHE A 1 82 ? 8.634 1.782 4.542 1.00 89.88 82 PHE A CA 1
ATOM 669 C C . PHE A 1 82 ? 9.334 3.142 4.441 1.00 89.88 82 PHE A C 1
ATOM 671 O O . PHE A 1 82 ? 9.543 3.815 5.457 1.00 89.88 82 PHE A O 1
ATOM 678 N N . PRO A 1 83 ? 9.668 3.591 3.217 1.00 88.44 83 PRO A N 1
ATOM 679 C CA . PRO A 1 83 ? 10.107 4.961 3.011 1.00 88.44 83 PRO A CA 1
ATOM 680 C C . PRO A 1 83 ? 9.006 5.957 3.427 1.00 88.44 83 PRO A C 1
ATOM 682 O O . PRO A 1 83 ? 7.819 5.641 3.346 1.00 88.44 83 PRO A O 1
ATOM 685 N N . PRO A 1 84 ? 9.380 7.169 3.876 1.00 87.94 84 PRO A N 1
ATOM 686 C CA . PRO A 1 84 ? 8.421 8.172 4.345 1.00 87.94 84 PRO A CA 1
ATOM 687 C C . PRO A 1 84 ? 7.522 8.706 3.224 1.00 87.94 84 PRO A C 1
ATOM 689 O O . PRO A 1 84 ? 6.445 9.226 3.497 1.00 87.94 84 PRO A O 1
ATOM 692 N N . THR A 1 85 ? 7.958 8.577 1.972 1.00 88.19 85 THR A N 1
ATOM 693 C CA . THR A 1 85 ? 7.195 8.944 0.784 1.00 88.19 85 THR A CA 1
ATOM 694 C C . THR A 1 85 ? 6.801 7.692 -0.002 1.00 88.19 85 THR A C 1
ATOM 696 O O . THR A 1 85 ? 7.615 6.767 -0.121 1.00 88.19 85 THR A O 1
ATOM 699 N N . PRO A 1 86 ? 5.575 7.647 -0.563 1.00 90.56 86 PRO A N 1
ATOM 700 C CA . PRO A 1 86 ? 5.143 6.533 -1.395 1.00 90.56 86 PRO A CA 1
ATOM 701 C C . PRO A 1 86 ? 6.084 6.253 -2.561 1.00 90.56 86 PRO A C 1
ATOM 703 O O . PRO A 1 86 ? 6.418 7.154 -3.331 1.00 90.56 86 PRO A O 1
ATOM 706 N N . LEU A 1 87 ? 6.484 4.986 -2.706 1.00 90.38 87 LEU A N 1
ATOM 707 C CA . LEU A 1 87 ? 7.446 4.553 -3.715 1.00 90.38 87 LEU A CA 1
ATOM 708 C C . LEU A 1 87 ? 6.919 3.360 -4.516 1.00 90.38 87 LEU A C 1
ATOM 710 O O . LEU A 1 87 ? 6.931 2.218 -4.064 1.00 90.38 87 LEU A O 1
ATOM 714 N N . THR A 1 88 ? 6.487 3.607 -5.747 1.00 92.75 88 THR A N 1
ATOM 715 C CA . THR A 1 88 ? 5.828 2.586 -6.568 1.00 92.75 88 THR A CA 1
ATOM 716 C C . THR A 1 88 ? 6.792 1.867 -7.503 1.00 92.75 88 THR A C 1
ATOM 718 O O . THR A 1 88 ? 7.792 2.411 -7.975 1.00 92.75 88 THR A O 1
ATOM 721 N N . CYS A 1 89 ? 6.490 0.604 -7.803 1.00 91.94 89 CYS A N 1
ATOM 722 C CA . CYS A 1 89 ? 7.243 -0.149 -8.791 1.00 91.94 89 CYS A CA 1
ATOM 723 C C . CYS A 1 89 ? 6.935 0.368 -10.199 1.00 91.94 89 CYS A C 1
ATOM 725 O O . CYS A 1 89 ? 5.782 0.370 -10.622 1.00 91.94 89 CYS A O 1
ATOM 727 N N . SER A 1 90 ? 7.967 0.664 -10.989 1.00 93.94 90 SER A N 1
ATOM 728 C CA . SER A 1 90 ? 7.832 1.166 -12.365 1.00 93.94 90 SER A CA 1
ATOM 729 C C . SER A 1 90 ? 7.170 0.180 -13.347 1.00 93.94 90 SER A C 1
ATOM 731 O O . SER A 1 90 ? 6.906 0.537 -14.493 1.00 93.94 90 SER A O 1
ATOM 733 N N . ILE A 1 91 ? 6.935 -1.074 -12.939 1.00 93.25 91 ILE A N 1
ATOM 734 C CA . ILE A 1 91 ? 6.266 -2.099 -13.756 1.00 93.25 91 ILE A CA 1
ATOM 735 C C . ILE A 1 91 ? 4.849 -2.392 -13.271 1.00 93.25 91 ILE A C 1
ATOM 737 O O . ILE A 1 91 ? 3.961 -2.541 -14.105 1.00 93.25 91 ILE A O 1
ATOM 741 N N . THR A 1 92 ? 4.642 -2.521 -11.960 1.00 90.06 92 THR A N 1
ATOM 742 C CA . THR A 1 92 ? 3.353 -2.953 -11.394 1.00 90.06 92 THR A CA 1
ATOM 743 C C . THR A 1 92 ? 2.562 -1.826 -10.739 1.00 90.06 92 THR A C 1
ATOM 745 O O . THR A 1 92 ? 1.402 -2.041 -10.418 1.00 90.06 92 THR A O 1
ATOM 748 N N . GLY A 1 93 ? 3.170 -0.666 -10.478 1.00 90.75 93 GLY A N 1
ATOM 749 C CA . GLY A 1 93 ? 2.557 0.436 -9.725 1.00 90.75 93 GLY A CA 1
ATOM 750 C C . GLY A 1 93 ? 2.400 0.178 -8.221 1.00 90.75 93 GLY A C 1
ATOM 751 O O . GLY A 1 93 ? 2.029 1.081 -7.484 1.00 90.75 93 GLY A O 1
ATOM 752 N N . ARG A 1 94 ? 2.716 -1.031 -7.749 1.00 90.38 94 ARG A N 1
ATOM 753 C CA . ARG A 1 94 ? 2.555 -1.457 -6.350 1.00 90.38 94 ARG A CA 1
ATOM 754 C C . ARG A 1 94 ? 3.721 -0.980 -5.484 1.00 90.38 94 ARG A C 1
ATOM 756 O O . ARG A 1 94 ? 4.844 -0.860 -5.988 1.00 90.38 94 ARG A O 1
ATOM 763 N N . TRP A 1 95 ? 3.468 -0.749 -4.198 1.00 90.62 95 TRP A N 1
ATOM 764 C CA . TRP A 1 95 ? 4.471 -0.310 -3.228 1.00 90.62 95 TRP A CA 1
ATOM 765 C C . TRP A 1 95 ? 4.708 -1.390 -2.179 1.00 90.62 95 TRP A C 1
ATOM 767 O O . TRP A 1 95 ? 3.815 -1.750 -1.423 1.00 90.62 95 TRP A O 1
ATOM 777 N N . PHE A 1 96 ? 5.934 -1.894 -2.136 1.00 89.00 96 PHE A N 1
ATOM 778 C CA . PHE A 1 96 ? 6.363 -2.925 -1.200 1.00 89.00 96 PHE A CA 1
ATOM 779 C C . PHE A 1 96 ? 7.373 -2.352 -0.202 1.00 89.00 96 PHE A C 1
ATOM 781 O O . PHE A 1 96 ? 8.066 -1.381 -0.514 1.00 89.00 96 PHE A O 1
ATOM 788 N N . SER A 1 97 ? 7.494 -2.964 0.976 1.00 84.69 97 SER A N 1
ATOM 789 C CA . SER A 1 97 ? 8.487 -2.560 1.983 1.00 84.69 97 SER A CA 1
ATOM 790 C C . SER A 1 97 ? 9.930 -2.732 1.490 1.00 84.69 97 SER A C 1
ATOM 792 O O . SER A 1 97 ? 10.798 -1.909 1.777 1.00 84.69 97 SER A O 1
ATOM 794 N N . SER A 1 98 ? 10.190 -3.768 0.684 1.00 84.88 98 SER A N 1
ATOM 795 C CA . SER A 1 98 ? 11.494 -4.030 0.072 1.00 84.88 98 SER A CA 1
ATOM 796 C C . SER A 1 98 ? 11.466 -3.717 -1.423 1.00 84.88 98 SER A C 1
ATOM 798 O O . SER A 1 98 ? 10.945 -4.482 -2.233 1.00 84.88 98 SER A O 1
ATOM 800 N N . MET A 1 99 ? 12.039 -2.574 -1.796 1.00 87.44 99 MET A N 1
ATOM 801 C CA . MET A 1 99 ? 12.104 -2.101 -3.179 1.00 87.44 99 MET A CA 1
ATOM 802 C C . MET A 1 99 ? 13.552 -1.846 -3.584 1.00 87.44 99 MET A C 1
ATOM 804 O O . MET A 1 99 ? 14.365 -1.389 -2.783 1.00 87.44 99 MET A O 1
ATOM 808 N N . TRP A 1 100 ? 13.883 -2.117 -4.846 1.00 86.25 100 TRP A N 1
ATOM 809 C CA . TRP A 1 100 ? 15.223 -1.898 -5.381 1.00 86.25 100 TRP A CA 1
ATOM 810 C C . TRP A 1 100 ? 15.244 -0.727 -6.360 1.00 86.25 100 TRP A C 1
ATOM 812 O O . TRP A 1 100 ? 14.564 -0.761 -7.388 1.00 86.25 100 TRP A O 1
ATOM 822 N N . LEU A 1 101 ? 16.056 0.286 -6.057 1.00 90.25 101 LEU A N 1
ATOM 823 C CA . LEU A 1 101 ? 16.330 1.409 -6.948 1.00 90.25 101 LEU A CA 1
ATOM 824 C C . LEU A 1 101 ? 17.457 1.047 -7.917 1.00 90.25 101 LEU A C 1
ATOM 826 O O . LEU A 1 101 ? 18.549 0.652 -7.509 1.00 90.25 101 LEU A O 1
ATOM 830 N N . CYS A 1 102 ? 17.209 1.227 -9.210 1.00 90.00 102 CYS A N 1
ATOM 831 C CA . CYS A 1 102 ? 18.231 1.067 -10.226 1.00 90.00 102 CYS A CA 1
ATOM 832 C C . CYS A 1 102 ? 19.113 2.312 -10.318 1.00 90.00 102 CYS A C 1
ATOM 834 O O . CYS A 1 102 ? 18.607 3.354 -10.728 1.00 90.00 102 CYS A O 1
ATOM 836 N N . PRO A 1 103 ? 20.431 2.212 -10.064 1.00 88.94 103 PRO A N 1
ATOM 837 C CA . PRO A 1 103 ? 21.318 3.371 -10.147 1.00 88.94 103 PRO A CA 1
ATOM 838 C C . PRO A 1 103 ? 21.443 3.916 -11.576 1.00 88.94 103 PRO A C 1
ATOM 840 O O . PRO A 1 103 ? 21.737 5.088 -11.759 1.00 88.94 103 PRO A O 1
ATOM 843 N N . THR A 1 104 ? 21.211 3.081 -12.595 1.00 88.81 104 THR A N 1
ATOM 844 C CA . THR A 1 104 ? 21.362 3.476 -14.004 1.00 88.81 104 THR A CA 1
ATOM 845 C C . THR A 1 104 ? 20.084 4.044 -14.607 1.00 88.81 104 THR A C 1
ATOM 847 O O . THR A 1 104 ? 20.133 5.052 -15.295 1.00 88.81 104 THR A O 1
ATOM 850 N N . SER A 1 105 ? 18.941 3.384 -14.394 1.00 88.88 105 SER A N 1
ATOM 851 C CA . SER A 1 105 ? 17.668 3.807 -15.002 1.00 88.88 105 SER A CA 1
ATOM 852 C C . SER A 1 105 ? 16.834 4.717 -14.101 1.00 88.88 105 SER A C 1
ATOM 854 O O . SER A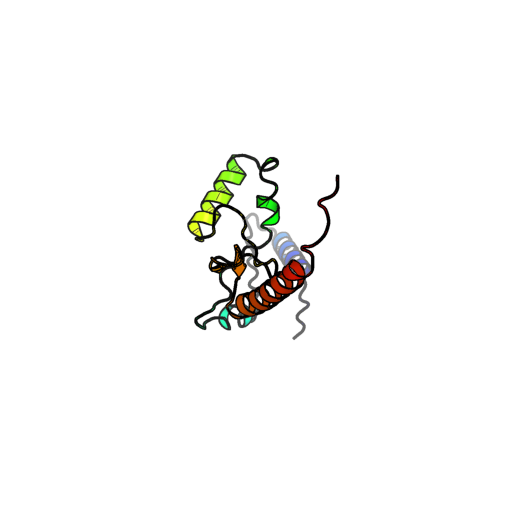 1 105 ? 15.802 5.207 -14.543 1.00 88.88 105 SER A O 1
ATOM 856 N N . GLY A 1 106 ? 17.201 4.867 -12.822 1.00 90.31 106 GLY A N 1
ATOM 857 C CA . GLY A 1 106 ? 16.376 5.533 -11.807 1.00 90.31 106 GLY A CA 1
ATOM 858 C C . GLY A 1 106 ? 15.075 4.794 -11.458 1.00 90.31 106 GLY A C 1
ATOM 859 O O . GLY A 1 106 ? 14.369 5.197 -10.541 1.00 90.31 106 GLY A O 1
ATOM 860 N N . GLY A 1 107 ? 14.743 3.706 -12.164 1.00 92.12 107 GLY A N 1
ATOM 861 C CA . GLY A 1 107 ? 13.520 2.940 -11.936 1.00 92.12 107 GLY A CA 1
ATOM 862 C C . GLY A 1 107 ? 13.555 2.150 -10.630 1.00 92.12 107 GLY A C 1
ATOM 863 O O . GLY A 1 107 ? 14.604 1.636 -10.232 1.00 92.12 107 GLY A O 1
ATOM 864 N N . VAL A 1 108 ? 12.389 2.009 -10.002 1.00 93.75 108 VAL A N 1
ATOM 865 C CA . VAL A 1 108 ? 12.214 1.268 -8.749 1.00 93.75 108 VAL A CA 1
ATOM 866 C C . VAL A 1 108 ? 11.448 -0.022 -9.013 1.00 93.75 108 VAL A C 1
ATOM 868 O O . VAL A 1 108 ? 10.436 -0.041 -9.717 1.00 93.75 108 VAL A O 1
ATOM 871 N N . TYR A 1 109 ? 11.922 -1.130 -8.447 1.00 91.94 109 TYR A N 1
ATOM 872 C CA . TYR A 1 109 ? 11.405 -2.458 -8.754 1.00 91.94 109 TYR A CA 1
ATOM 873 C C . TYR A 1 109 ? 11.166 -3.288 -7.497 1.00 91.94 109 TYR A C 1
ATOM 875 O O . TYR A 1 109 ? 12.044 -3.397 -6.648 1.00 91.94 109 TYR A O 1
ATOM 883 N N . SER A 1 110 ? 9.998 -3.929 -7.428 1.00 88.25 110 SER A N 1
ATOM 884 C CA . SER A 1 110 ? 9.639 -4.851 -6.341 1.00 88.25 110 SER A CA 1
ATOM 885 C C . SER A 1 110 ? 10.311 -6.215 -6.466 1.00 88.25 110 SER A C 1
ATOM 887 O O . SER A 1 110 ? 10.535 -6.910 -5.485 1.00 88.25 110 SER A O 1
ATOM 889 N N . THR A 1 111 ? 10.646 -6.629 -7.690 1.00 86.62 111 THR A N 1
ATOM 890 C CA . THR A 1 111 ? 11.257 -7.935 -7.954 1.00 86.62 111 THR A CA 1
ATOM 891 C C . THR A 1 111 ? 12.314 -7.853 -9.044 1.00 86.62 111 THR A C 1
ATOM 893 O O . THR A 1 111 ? 12.267 -7.002 -9.939 1.00 86.62 111 THR A O 1
ATOM 896 N N . ARG A 1 112 ? 13.225 -8.833 -9.055 1.00 87.31 112 ARG A N 1
ATOM 897 C CA . ARG A 1 112 ? 14.213 -9.010 -10.133 1.00 87.31 112 ARG A CA 1
ATOM 898 C C . ARG A 1 112 ? 13.558 -9.207 -11.507 1.00 87.31 112 ARG A C 1
ATOM 900 O O . ARG A 1 112 ? 14.121 -8.810 -12.523 1.00 87.31 112 ARG A O 1
ATOM 907 N N . SER A 1 113 ? 12.367 -9.809 -11.554 1.00 89.75 113 SER A N 1
ATOM 908 C CA . SER A 1 113 ? 11.589 -9.945 -12.793 1.00 89.75 113 SER A CA 1
ATOM 909 C C . SER A 1 113 ? 11.133 -8.578 -13.314 1.00 89.75 113 SER A C 1
ATOM 911 O O . SER A 1 113 ? 11.345 -8.259 -14.486 1.00 89.75 113 SER A O 1
ATOM 913 N N . CYS A 1 114 ? 10.603 -7.724 -12.430 1.00 90.69 114 CYS A N 1
ATOM 914 C CA . CYS A 1 114 ? 10.240 -6.349 -12.775 1.00 90.69 114 CYS A CA 1
ATOM 915 C C . CYS A 1 114 ? 11.462 -5.541 -13.228 1.00 90.69 114 CYS A C 1
ATOM 917 O O . CYS A 1 114 ? 11.403 -4.885 -14.263 1.00 90.69 114 CYS A O 1
ATOM 919 N N . GLN A 1 115 ? 12.595 -5.672 -12.537 1.00 90.88 115 GLN A N 1
ATOM 920 C CA . GLN A 1 115 ? 13.850 -5.027 -12.926 1.00 90.88 115 GLN A CA 1
ATOM 921 C C . GLN A 1 115 ? 14.296 -5.426 -14.343 1.00 90.88 115 GLN A C 1
ATOM 923 O O . GLN A 1 115 ? 14.647 -4.562 -15.141 1.00 90.88 115 GLN A O 1
ATOM 928 N N . LYS A 1 116 ? 14.247 -6.718 -14.701 1.00 91.81 116 LYS A N 1
ATOM 929 C CA . LYS A 1 116 ? 14.592 -7.184 -16.060 1.00 91.81 116 LYS A CA 1
ATOM 930 C C . LYS A 1 116 ? 13.665 -6.595 -17.129 1.00 91.81 116 LYS A C 1
ATOM 932 O O . LYS A 1 116 ? 14.136 -6.185 -18.193 1.00 91.81 116 LYS A O 1
ATOM 937 N N . LYS A 1 117 ? 12.357 -6.532 -16.849 1.00 93.12 117 LYS A N 1
ATOM 938 C CA . LYS A 1 117 ? 11.370 -5.905 -17.746 1.00 93.12 117 LYS A CA 1
ATOM 939 C C . LYS A 1 117 ? 11.646 -4.407 -17.906 1.00 93.12 117 LYS A C 1
ATOM 941 O O . LYS A 1 117 ? 11.707 -3.923 -19.033 1.00 93.12 117 LYS A O 1
ATOM 946 N N . GLY A 1 118 ? 11.890 -3.702 -16.802 1.00 92.25 118 GLY A N 1
ATOM 947 C CA . GLY A 1 118 ? 12.241 -2.280 -16.800 1.00 92.25 118 GLY A CA 1
ATOM 948 C C . GLY A 1 118 ? 13.530 -1.990 -17.559 1.00 92.25 118 GLY A C 1
ATOM 949 O O . GLY A 1 118 ? 13.557 -1.113 -18.414 1.00 92.25 118 GLY A O 1
ATOM 950 N N . TRP A 1 119 ? 14.566 -2.806 -17.354 1.00 91.88 119 TRP A N 1
ATOM 951 C CA . TRP A 1 119 ? 15.830 -2.697 -18.084 1.00 91.88 119 TRP A CA 1
ATOM 952 C C . TRP A 1 119 ? 15.665 -2.889 -19.593 1.00 91.88 119 TRP A C 1
ATOM 954 O O . TRP A 1 119 ? 16.319 -2.221 -20.390 1.00 91.88 119 TRP A O 1
ATOM 964 N N . THR A 1 120 ? 14.776 -3.791 -20.006 1.00 93.00 120 THR A N 1
ATOM 965 C CA . THR A 1 120 ? 14.481 -4.004 -21.429 1.00 93.00 120 THR A CA 1
ATOM 966 C C . THR A 1 120 ? 13.832 -2.765 -22.047 1.00 93.00 120 THR A C 1
ATOM 968 O O . THR A 1 120 ? 14.260 -2.344 -23.118 1.00 93.00 120 THR A O 1
ATOM 971 N N . ARG A 1 121 ? 12.877 -2.138 -21.342 1.00 92.69 121 ARG A N 1
ATOM 972 C CA . ARG A 1 121 ? 12.250 -0.872 -21.764 1.00 92.69 121 ARG A CA 1
ATOM 973 C C . ARG A 1 121 ? 13.260 0.276 -21.824 1.00 92.69 121 ARG A C 1
ATOM 975 O O . ARG A 1 121 ? 13.326 0.964 -22.833 1.00 92.69 121 ARG A O 1
ATOM 982 N N . TYR A 1 122 ? 14.096 0.418 -20.797 1.00 91.75 122 TYR A N 1
ATOM 983 C CA . TYR A 1 122 ? 15.144 1.442 -20.741 1.00 91.75 122 TYR A CA 1
ATOM 984 C C . TYR A 1 122 ? 16.153 1.315 -21.895 1.00 91.75 122 TYR A C 1
ATOM 986 O O . TYR A 1 122 ? 16.520 2.293 -22.536 1.00 91.75 122 TYR A O 1
ATOM 994 N N . LYS A 1 123 ? 16.580 0.092 -22.230 1.00 92.44 123 LYS A N 1
ATOM 995 C CA . LYS A 1 123 ? 17.467 -0.123 -23.384 1.00 92.44 123 LYS A CA 1
ATOM 996 C C . LYS A 1 123 ? 16.807 0.214 -24.720 1.00 92.44 123 LYS A C 1
ATOM 998 O O . LYS A 1 123 ? 17.517 0.626 -25.630 1.00 92.44 123 LYS A O 1
ATOM 1003 N N . ALA A 1 124 ? 15.499 -0.002 -24.860 1.00 91.19 124 ALA A N 1
ATOM 1004 C CA . ALA A 1 124 ? 14.771 0.391 -26.063 1.00 91.19 124 ALA A CA 1
ATOM 1005 C C . ALA A 1 124 ? 14.732 1.922 -26.190 1.00 91.19 124 ALA A C 1
ATOM 1007 O O . ALA A 1 124 ? 15.147 2.446 -27.217 1.00 91.19 124 ALA A O 1
ATOM 1008 N N . SER A 1 125 ? 14.406 2.638 -25.107 1.00 89.88 125 SER A N 1
ATOM 1009 C CA . SER A 1 125 ? 14.365 4.107 -25.125 1.00 89.88 125 SER A CA 1
ATOM 1010 C C . SER A 1 125 ? 15.721 4.755 -25.419 1.00 89.88 125 SER A C 1
ATOM 1012 O O . SER A 1 125 ? 15.770 5.808 -26.044 1.00 89.88 125 SER A O 1
ATOM 1014 N N . LEU A 1 126 ? 16.835 4.131 -25.014 1.00 88.69 126 LEU A N 1
ATOM 1015 C CA . LEU A 1 126 ? 18.175 4.604 -25.387 1.00 88.69 126 LEU A CA 1
ATOM 1016 C C . LEU A 1 126 ? 18.458 4.482 -26.893 1.00 88.69 126 LEU A C 1
ATOM 1018 O O . LEU A 1 126 ? 19.199 5.295 -27.437 1.00 88.69 126 LEU A O 1
ATOM 1022 N N . LYS A 1 127 ? 17.890 3.474 -27.566 1.00 82.06 127 LYS A N 1
ATOM 1023 C CA . LYS A 1 127 ? 18.036 3.305 -29.020 1.00 82.06 127 LYS A CA 1
ATOM 1024 C C . LYS A 1 127 ? 17.170 4.298 -29.785 1.00 82.06 127 LYS A C 1
ATOM 1026 O O . LYS A 1 127 ? 17.640 4.862 -30.767 1.00 82.06 127 LYS A O 1
ATOM 1031 N N . ASP A 1 128 ? 15.961 4.554 -29.295 1.00 71.62 128 ASP A N 1
ATOM 1032 C CA . ASP A 1 128 ? 15.042 5.517 -29.906 1.00 71.62 128 ASP A CA 1
ATOM 1033 C C . ASP A 1 128 ? 15.543 6.963 -29.722 1.00 71.62 128 ASP A C 1
ATOM 1035 O O . ASP A 1 128 ? 15.486 7.768 -30.649 1.00 71.62 128 ASP A O 1
ATOM 1039 N N . GLY A 1 129 ? 16.141 7.282 -28.567 1.00 58.41 129 GLY A N 1
ATOM 1040 C CA . GLY A 1 129 ? 16.768 8.584 -28.306 1.00 58.41 129 GLY A CA 1
ATOM 1041 C C . GLY A 1 129 ? 18.040 8.855 -29.120 1.00 58.41 129 GLY A C 1
ATOM 1042 O O . GLY A 1 129 ? 18.371 10.011 -29.367 1.00 58.41 129 GLY A O 1
ATOM 1043 N N . ALA A 1 130 ? 18.733 7.813 -29.593 1.00 52.78 130 ALA A N 1
ATOM 1044 C CA . ALA A 1 130 ? 19.892 7.962 -30.477 1.00 52.78 130 ALA A CA 1
ATOM 1045 C C . ALA A 1 130 ? 19.502 8.286 -31.935 1.00 52.78 130 ALA A C 1
ATOM 1047 O O . ALA A 1 130 ? 20.349 8.729 -32.706 1.00 52.78 130 ALA A O 1
ATOM 1048 N N . ALA A 1 131 ? 18.232 8.094 -32.313 1.00 47.09 131 ALA A N 1
ATOM 1049 C CA . ALA A 1 131 ? 17.727 8.348 -33.663 1.00 47.09 131 ALA A CA 1
ATOM 1050 C C . ALA A 1 131 ? 17.116 9.755 -33.855 1.00 47.09 131 ALA A C 1
ATOM 1052 O O . ALA A 1 131 ? 16.794 10.123 -34.980 1.00 47.09 131 ALA A O 1
ATOM 1053 N N . GLY A 1 132 ? 16.965 10.552 -32.787 1.00 43.72 132 GLY A N 1
ATOM 1054 C CA . GLY A 1 132 ? 16.313 11.874 -32.821 1.00 43.72 132 GLY A CA 1
ATOM 1055 C C . GLY A 1 132 ? 17.251 13.089 -32.796 1.00 43.72 132 GLY A C 1
ATOM 1056 O O . GLY A 1 132 ? 16.788 14.212 -32.627 1.00 43.72 132 GLY A O 1
ATOM 1057 N N . GLY A 1 133 ? 18.565 12.890 -32.913 1.00 40.09 133 GLY A N 1
ATOM 1058 C CA . GLY A 1 133 ? 19.576 13.927 -32.682 1.00 40.09 133 GLY A CA 1
ATOM 1059 C C . GLY A 1 133 ? 20.145 14.599 -33.934 1.00 40.09 133 GLY A C 1
ATOM 1060 O O . GLY A 1 133 ? 21.359 14.732 -34.011 1.00 40.09 133 GLY A O 1
ATOM 1061 N N . GLN A 1 134 ? 19.327 15.012 -34.905 1.00 46.97 134 GLN A N 1
ATOM 1062 C CA . GLN A 1 134 ? 19.733 15.972 -35.946 1.00 46.97 134 GLN A CA 1
ATOM 1063 C C . GLN A 1 134 ? 18.524 16.796 -36.404 1.00 46.97 134 GLN A C 1
ATOM 1065 O O . GLN A 1 134 ? 17.800 16.366 -37.292 1.00 46.97 134 GLN A O 1
ATOM 1070 N N . GLN A 1 135 ? 18.323 17.976 -35.808 1.00 40.41 135 GLN A N 1
ATOM 1071 C CA . GLN A 1 135 ? 17.736 19.157 -36.463 1.00 40.41 135 GLN A CA 1
ATOM 1072 C C . GLN A 1 135 ? 17.719 20.344 -35.493 1.00 40.41 135 GLN A C 1
ATOM 1074 O O . GLN A 1 135 ? 16.864 20.440 -34.618 1.00 40.41 135 GLN A O 1
ATOM 1079 N N . ASN A 1 136 ? 18.718 21.222 -35.619 1.00 37.72 136 ASN A N 1
ATOM 1080 C CA . ASN A 1 136 ? 18.535 22.620 -36.034 1.00 37.72 136 ASN A CA 1
ATOM 1081 C C . ASN A 1 136 ? 19.754 23.458 -35.632 1.00 37.72 136 ASN A C 1
ATOM 1083 O O . ASN A 1 136 ? 19.912 23.858 -34.481 1.00 37.72 136 ASN A O 1
ATOM 1087 N N . GLN A 1 137 ? 20.593 23.739 -36.627 1.00 38.28 137 GLN A N 1
ATOM 1088 C CA . GLN A 1 137 ? 21.505 24.875 -36.634 1.00 38.28 137 GLN A CA 1
ATOM 1089 C C . GLN A 1 137 ? 21.396 25.520 -38.024 1.00 38.28 137 GLN A C 1
ATOM 1091 O O . GLN A 1 137 ? 21.920 24.982 -38.995 1.00 38.28 137 GLN A O 1
ATOM 1096 N N . ALA A 1 138 ? 20.596 26.580 -38.094 1.00 38.16 138 ALA A N 1
ATOM 1097 C CA . ALA A 1 138 ? 20.425 27.584 -39.154 1.00 38.16 138 ALA A CA 1
ATOM 1098 C C . ALA A 1 138 ? 19.320 28.511 -38.599 1.00 38.16 138 ALA A C 1
ATOM 1100 O O . ALA A 1 138 ? 18.274 28.001 -38.200 1.00 38.16 138 ALA A O 1
ATOM 1101 N N . ASP A 1 139 ? 19.479 29.811 -38.385 1.00 40.72 139 ASP A N 1
ATOM 1102 C CA . ASP A 1 139 ? 20.433 30.813 -38.868 1.00 40.72 139 ASP A CA 1
ATOM 1103 C C . ASP A 1 139 ? 20.768 31.817 -37.747 1.00 40.72 139 ASP A C 1
ATOM 1105 O O . ASP A 1 139 ? 19.917 31.998 -36.840 1.00 40.72 139 ASP A O 1
#

Foldseek 3Di:
DDPPPPVVVVVVVVVVVVVVVVDPDDDDDDDDDDDPCCVVVVQPDPCRQAPWDPPCVVVVVVVPDDPVRLVVLQVVCVVSQHDSHFDAAPQPRIGHSDWDQDPPQRGIHSDPVSVVVVVVVVVVVVVVVVVPPDDDDDD

pLDDT: mean 77.65, std 16.34, range [37.72, 93.94]